Protein AF-A0A924I8T5-F1 (afdb_monomer)

pLDDT: mean 72.9, std 15.79, range [33.88, 95.0]

Solvent-accessible surface area (backbone atoms only — not comparable to full-atom values): 7690 Å² total; per-residue (Å²): 133,71,46,51,58,92,74,58,51,70,70,62,51,53,72,74,42,67,73,93,73,69,71,87,80,81,82,91,75,76,90,73,82,81,50,72,68,45,53,51,52,53,60,60,47,72,81,51,78,53,83,84,40,66,72,34,42,45,55,54,53,50,47,51,49,66,64,52,44,74,82,39,78,63,50,44,80,39,69,62,33,70,37,51,53,98,62,36,36,48,69,33,54,29,35,61,39,70,55,77,73,50,42,66,59,84,84,69,69,65,51,57,72,91,74,68,66,78,89,74,119

Secondary structure (DSSP, 8-state):
-PEEGGG--HHHHHHHS-GGG-PPP----PPPPPPHHHHHHHHHHTTS--SS-HHHHHHHHHHHHHHHGGG-TT-EEEEEEEEE-SSEEEEEEEEEES-GGGGGS--S-EE-TTT--GGG-

Nearest PDB structures (foldseek):
  3ot2-assembly1_B  TM=7.078E-01  e=1.787E+00  Trichormus variabilis ATCC 29413
  3a01-assembly1_A  TM=4.359E-01  e=4.161E+00  Drosophila melanogaster
  2msy-assembly1_A  TM=4.518E-01  e=5.760E+00  Homo sapiens

Sequence (121 aa):
MKRKFSSLTLEEVMQLVPAQHLSKWTLETSARASSNTLLDLFRRFKSFDLTGSEAAKVMLIDALLVEIVPDYPSLKVWKSASLESETVAGIADYLVAPTRAYLKTPLLCAIEAKRDNFDAG

Foldseek 3Di:
DAAEPVPDDPVRVCVLDDVVPDDDDDDPDDDDDFDPQLVVLVVVLVVDDLPPDLVSLVSVVVSVCVRPCVVVVLKDKDAQDWQDEPRYTDTARIFIDSDPVCSHPPPGDGDHSPDDPVVPD

Mean predicted aligned error: 10.68 Å

Radius of gyration: 16.56 Å; Cα contacts (8 Å, |Δi|>4): 113; chains: 1; bounding box: 33×34×42 Å

Structure (mmCIF, N/CA/C/O backbone):
data_AF-A0A924I8T5-F1
#
_entry.id   AF-A0A924I8T5-F1
#
loop_
_atom_site.group_PDB
_atom_site.id
_atom_site.type_symbol
_atom_site.label_atom_id
_atom_site.label_alt_id
_atom_site.label_comp_id
_atom_site.label_asym_id
_atom_site.label_entity_id
_atom_site.label_seq_id
_atom_site.pdbx_PDB_i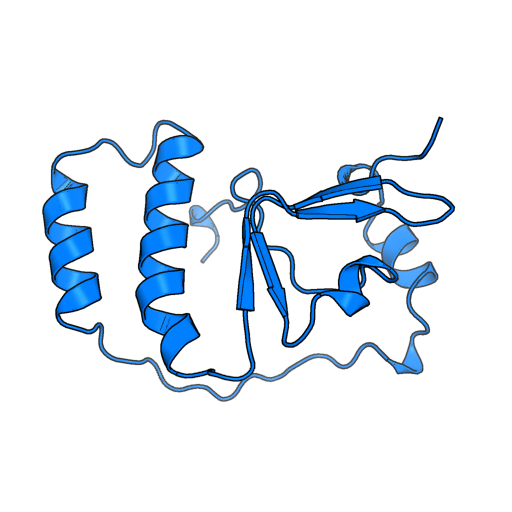ns_code
_atom_site.Cartn_x
_atom_site.Cartn_y
_atom_site.Cartn_z
_atom_site.occupancy
_atom_site.B_iso_o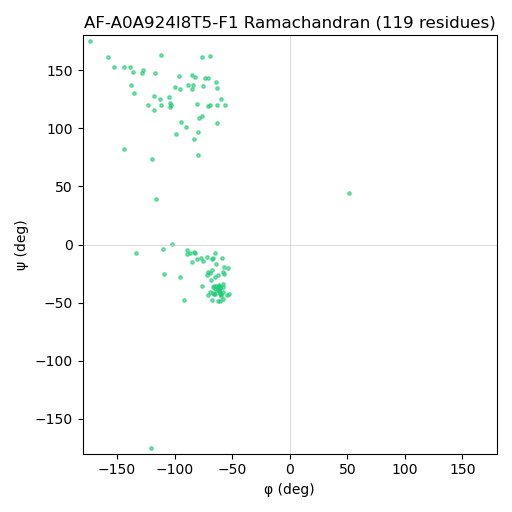r_equiv
_atom_site.auth_seq_id
_atom_site.auth_comp_id
_atom_site.auth_asym_id
_atom_site.auth_atom_id
_atom_site.pdbx_PDB_model_num
ATOM 1 N N . MET A 1 1 ? -15.277 17.616 20.036 1.00 52.00 1 MET A N 1
ATOM 2 C CA . MET A 1 1 ? -14.332 17.545 18.899 1.00 52.00 1 MET A CA 1
ATOM 3 C C . MET A 1 1 ? -13.680 16.168 18.961 1.00 52.00 1 MET A C 1
ATOM 5 O O . MET A 1 1 ? -13.155 15.845 20.017 1.00 52.00 1 MET A O 1
ATOM 9 N N . LYS A 1 2 ? -13.818 15.315 17.934 1.00 54.22 2 LYS A N 1
ATOM 10 C CA . LYS A 1 2 ? -13.259 13.947 17.968 1.00 54.22 2 LYS A CA 1
ATOM 11 C C . LYS A 1 2 ? -11.732 13.997 17.869 1.00 54.22 2 LYS A C 1
ATOM 13 O O . LYS A 1 2 ? -11.191 14.856 17.171 1.00 54.22 2 LYS A O 1
ATOM 18 N N . ARG A 1 3 ? -11.042 13.105 18.582 1.00 65.00 3 ARG A N 1
ATOM 19 C CA . ARG A 1 3 ? -9.572 13.058 18.610 1.00 65.00 3 ARG A CA 1
ATOM 20 C C . ARG A 1 3 ? -9.049 12.493 17.277 1.00 65.00 3 ARG A C 1
ATOM 22 O O . ARG A 1 3 ? -9.685 11.629 16.676 1.00 65.00 3 ARG A O 1
ATOM 29 N N . LYS A 1 4 ? -7.915 13.000 16.778 1.00 63.59 4 LYS A N 1
ATOM 30 C CA . LYS A 1 4 ? -7.311 12.514 15.520 1.00 63.59 4 LYS A CA 1
ATOM 31 C C . LYS A 1 4 ? -6.637 11.160 15.749 1.00 63.59 4 LYS A C 1
ATOM 33 O O . LYS A 1 4 ? -5.878 11.039 16.709 1.00 63.59 4 LYS A O 1
ATOM 38 N N . PHE A 1 5 ? -6.813 10.199 14.840 1.00 61.16 5 PHE A N 1
ATOM 39 C CA . PHE A 1 5 ? -6.080 8.919 14.884 1.00 61.16 5 PHE A CA 1
ATOM 40 C C . PHE A 1 5 ? -4.561 9.108 14.971 1.00 61.16 5 PHE A C 1
ATOM 42 O O . PHE A 1 5 ? -3.906 8.500 15.809 1.00 61.16 5 PHE A O 1
ATOM 49 N N . SER A 1 6 ? -4.018 10.049 14.196 1.00 61.72 6 SER A N 1
ATOM 50 C CA . SER A 1 6 ? -2.585 10.368 14.156 1.00 61.72 6 SER A CA 1
ATOM 51 C C . SER A 1 6 ? -2.010 10.942 15.462 1.00 61.72 6 SER A C 1
ATOM 53 O O . SER A 1 6 ? -0.805 11.186 15.532 1.00 61.72 6 SER A O 1
ATOM 55 N N . SER A 1 7 ? -2.866 11.232 16.451 1.00 66.75 7 SER A N 1
ATOM 56 C CA . SER A 1 7 ? -2.497 11.770 17.770 1.00 66.75 7 SER A CA 1
ATOM 57 C C . SER A 1 7 ? -2.493 10.722 18.885 1.00 66.75 7 SER A C 1
ATOM 59 O O . SER A 1 7 ? -2.266 11.083 20.038 1.00 66.75 7 SER A O 1
ATOM 61 N N . LEU A 1 8 ? -2.803 9.461 18.568 1.00 64.00 8 LEU A N 1
ATOM 62 C CA . LEU A 1 8 ? -2.724 8.354 19.517 1.00 64.00 8 LEU A CA 1
ATOM 63 C C . LEU A 1 8 ? -1.289 7.823 19.582 1.00 64.00 8 LEU A C 1
ATOM 65 O O . LEU A 1 8 ? -0.636 7.660 18.548 1.00 64.00 8 LEU A O 1
ATOM 69 N N . THR A 1 9 ? -0.802 7.547 20.788 1.00 69.00 9 THR A N 1
ATOM 70 C CA . THR A 1 9 ? 0.440 6.795 20.989 1.00 69.00 9 THR A CA 1
ATOM 71 C C . THR A 1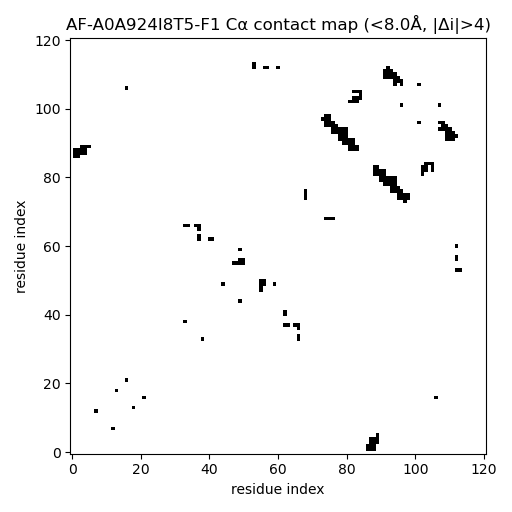 9 ? 0.199 5.307 20.746 1.00 69.00 9 THR A C 1
ATOM 73 O O . THR A 1 9 ? -0.935 4.830 20.799 1.00 69.00 9 THR A O 1
ATOM 76 N N . LEU A 1 10 ? 1.271 4.545 20.509 1.00 62.88 10 LEU A N 1
ATOM 77 C CA . LEU A 1 10 ? 1.176 3.088 20.393 1.00 62.88 10 LEU A CA 1
ATOM 78 C C . LEU A 1 10 ? 0.507 2.475 21.632 1.00 62.88 10 LEU A C 1
ATOM 80 O O . LEU A 1 10 ? -0.371 1.638 21.490 1.00 62.88 10 LEU A O 1
ATOM 84 N N . GLU A 1 11 ? 0.873 2.926 22.833 1.00 66.19 11 GLU A N 1
ATOM 85 C CA . GLU A 1 11 ? 0.286 2.448 24.089 1.00 66.19 11 GLU A CA 1
ATOM 86 C C . GLU A 1 11 ? -1.228 2.700 24.153 1.00 66.19 11 GLU A C 1
ATOM 88 O O . GLU A 1 11 ? -1.993 1.791 24.470 1.00 66.19 11 GLU A O 1
ATOM 93 N N . GLU A 1 12 ? -1.679 3.896 23.764 1.00 67.44 12 GLU A N 1
ATOM 94 C CA . GLU A 1 12 ? -3.104 4.237 23.710 1.00 67.44 12 GLU A CA 1
ATOM 95 C C . GLU A 1 12 ? -3.861 3.408 22.663 1.00 67.44 12 GLU A C 1
ATOM 97 O O . GLU A 1 12 ? -4.987 2.987 22.913 1.00 67.44 12 GLU A O 1
ATOM 102 N N . VAL A 1 13 ? -3.254 3.135 21.502 1.00 64.75 13 VAL A N 1
ATOM 103 C CA . VAL A 1 13 ? -3.848 2.258 20.478 1.00 64.75 13 VAL A CA 1
ATOM 104 C C . VAL A 1 13 ? -3.945 0.820 20.988 1.00 64.75 13 VAL A C 1
ATOM 106 O O . VAL A 1 13 ? -4.978 0.177 20.815 1.00 64.75 13 VAL A O 1
ATOM 109 N N . MET A 1 14 ? -2.906 0.323 21.658 1.00 62.84 14 MET A N 1
ATOM 110 C CA . MET A 1 14 ? -2.854 -1.041 22.190 1.00 62.84 14 MET A CA 1
ATOM 111 C C . MET A 1 14 ? -3.893 -1.285 23.292 1.00 62.84 14 MET A C 1
ATOM 113 O O . MET A 1 14 ? -4.362 -2.409 23.430 1.00 62.84 14 MET A O 1
ATOM 117 N N . GLN A 1 15 ? -4.312 -0.256 24.037 1.00 69.25 15 GLN A N 1
ATOM 118 C CA . GLN A 1 15 ? -5.419 -0.357 25.001 1.00 69.25 15 GLN A CA 1
ATOM 119 C C . GLN A 1 15 ? -6.799 -0.497 24.335 1.00 69.25 15 GLN A C 1
ATOM 121 O O . GLN A 1 15 ? -7.730 -1.013 24.953 1.00 69.25 15 GLN A O 1
ATOM 126 N N . LEU A 1 16 ? -6.947 -0.050 23.082 1.00 63.94 16 LEU A N 1
ATOM 127 C CA . LEU A 1 16 ? -8.197 -0.141 22.316 1.00 63.94 16 LEU A CA 1
ATOM 128 C C . LEU A 1 16 ? -8.362 -1.491 21.604 1.00 63.94 16 LEU A C 1
ATOM 130 O O . LEU A 1 16 ? -9.464 -1.817 21.161 1.00 63.94 16 LEU A O 1
ATOM 134 N N . VAL A 1 17 ? -7.286 -2.276 21.491 1.00 59.44 17 VAL A N 1
ATOM 135 C CA . VAL A 1 17 ? -7.312 -3.616 20.901 1.00 59.44 17 VAL A CA 1
ATOM 136 C C . VAL A 1 17 ? -7.265 -4.644 22.023 1.00 59.44 17 VAL A C 1
ATOM 138 O O . VAL A 1 17 ? -6.283 -4.679 22.762 1.00 59.44 17 VAL A O 1
ATOM 141 N N . PRO A 1 18 ? -8.271 -5.523 22.173 1.00 56.84 18 PRO A N 1
ATOM 142 C CA . PRO A 1 18 ? -8.173 -6.604 23.141 1.00 56.84 18 PRO A CA 1
ATOM 143 C C . PRO A 1 18 ? -6.913 -7.421 22.832 1.00 56.84 18 PRO A C 1
ATOM 145 O O . PRO A 1 18 ? -6.788 -7.965 21.736 1.00 56.84 18 PRO A O 1
ATOM 148 N N . ALA A 1 19 ? -5.976 -7.501 23.785 1.00 53.91 19 ALA A N 1
ATOM 149 C CA . ALA A 1 19 ? -4.655 -8.123 23.605 1.00 53.91 19 ALA A CA 1
ATOM 150 C C . ALA A 1 19 ? -4.713 -9.568 23.061 1.00 53.91 19 ALA A C 1
ATOM 152 O O . ALA A 1 19 ? -3.755 -10.060 22.475 1.00 53.91 19 ALA A O 1
ATOM 153 N N . GLN A 1 20 ? -5.866 -10.225 23.198 1.00 52.00 20 GLN A N 1
ATOM 154 C CA . GLN A 1 20 ? -6.185 -11.556 22.674 1.00 52.00 20 GLN A CA 1
ATOM 155 C C . GLN A 1 20 ? -6.267 -11.617 21.133 1.00 52.00 20 GLN A C 1
ATOM 157 O O . GLN A 1 20 ? -6.286 -12.709 20.571 1.00 52.00 20 GLN A O 1
ATOM 162 N N . HIS A 1 21 ? -6.305 -10.473 20.440 1.00 53.03 21 HIS A N 1
ATOM 163 C CA . HIS A 1 21 ? -6.420 -10.386 18.978 1.00 53.03 21 HIS A CA 1
ATOM 164 C C . HIS A 1 21 ? -5.152 -9.889 18.269 1.00 53.03 21 HIS A C 1
ATOM 166 O O . HIS A 1 21 ? -5.113 -9.884 17.039 1.00 53.03 21 HIS A O 1
ATOM 172 N N . LEU A 1 22 ? -4.104 -9.508 19.006 1.00 52.31 22 LEU A N 1
ATOM 173 C CA . LEU A 1 22 ? -2.831 -9.083 18.424 1.00 52.31 22 LEU A CA 1
ATOM 174 C C . LEU A 1 22 ? -1.834 -10.237 18.457 1.00 52.31 22 LEU A C 1
ATOM 176 O O . LEU A 1 22 ? -1.144 -10.469 19.445 1.00 52.31 22 LEU A O 1
ATOM 180 N N . SER A 1 23 ? -1.762 -10.967 17.350 1.00 54.75 23 SER A N 1
ATOM 181 C CA . SER A 1 23 ? -0.696 -11.937 17.112 1.00 54.75 23 SER A CA 1
ATOM 182 C C . SER A 1 23 ? 0.405 -11.277 16.289 1.00 54.75 23 SER A C 1
ATOM 184 O O . SER A 1 23 ? 0.134 -10.606 15.294 1.00 54.75 23 SER A O 1
ATOM 186 N N . LYS A 1 24 ? 1.666 -11.465 16.693 1.00 55.59 24 LYS A N 1
ATOM 187 C CA . LYS A 1 24 ? 2.803 -11.111 15.841 1.00 55.59 24 LYS A CA 1
ATOM 188 C C . LYS A 1 24 ? 2.732 -11.986 14.592 1.00 55.59 24 LYS A C 1
ATOM 190 O O . LYS A 1 24 ? 2.769 -13.209 14.699 1.00 55.59 24 LYS A O 1
ATOM 195 N N . TRP A 1 25 ? 2.616 -11.366 13.425 1.00 60.41 25 TRP A N 1
ATOM 196 C CA . TRP A 1 25 ? 2.631 -12.095 12.165 1.00 60.41 25 TRP A CA 1
ATOM 197 C C . TRP A 1 25 ? 4.074 -12.409 11.782 1.00 60.41 25 TRP A C 1
ATOM 199 O O . TRP A 1 25 ? 4.890 -11.505 11.610 1.00 60.41 25 TRP A O 1
ATOM 209 N N . THR A 1 26 ? 4.382 -13.695 11.644 1.00 63.47 26 THR A N 1
ATOM 210 C CA . THR A 1 26 ? 5.567 -14.149 10.914 1.00 63.47 26 THR A CA 1
ATOM 211 C C . THR A 1 26 ? 5.109 -14.439 9.493 1.00 63.47 26 THR A C 1
ATOM 213 O O . THR A 1 26 ? 4.385 -15.404 9.259 1.00 63.47 26 THR A O 1
ATOM 216 N N . LEU A 1 27 ? 5.459 -13.562 8.557 1.00 67.50 27 LEU A N 1
ATOM 217 C CA . LEU A 1 27 ? 5.126 -13.741 7.148 1.00 67.50 27 LEU A CA 1
ATOM 218 C C . LEU A 1 27 ? 6.262 -14.508 6.478 1.00 67.50 27 LEU A C 1
ATOM 220 O O . LEU A 1 27 ? 7.299 -13.933 6.153 1.00 67.50 27 LEU A O 1
ATOM 224 N N . GLU A 1 28 ? 6.065 -15.806 6.268 1.00 76.69 28 GLU A N 1
ATOM 225 C CA . GLU A 1 28 ? 6.933 -16.573 5.378 1.00 76.69 28 GLU A CA 1
ATOM 226 C C . GLU A 1 28 ? 6.509 -16.302 3.937 1.00 76.69 28 GLU A C 1
ATOM 228 O O . GLU A 1 28 ? 5.541 -16.864 3.428 1.00 76.69 28 GLU A O 1
ATOM 233 N N . THR A 1 29 ? 7.211 -15.374 3.295 1.00 74.62 29 THR A N 1
ATOM 234 C CA . THR A 1 29 ? 6.983 -15.019 1.897 1.00 74.62 29 THR A CA 1
ATOM 235 C C . THR A 1 29 ? 8.288 -15.077 1.119 1.00 74.62 29 THR A C 1
ATOM 237 O O . THR A 1 29 ? 9.366 -14.812 1.650 1.00 74.62 29 THR A O 1
ATOM 240 N N . SER A 1 30 ? 8.186 -15.445 -0.154 1.00 79.44 30 SER A N 1
ATOM 241 C CA . SER A 1 30 ? 9.311 -15.419 -1.082 1.00 79.44 30 SER A CA 1
ATOM 242 C C . SER A 1 30 ? 9.278 -14.123 -1.881 1.00 79.44 30 SER A C 1
ATOM 244 O O . SER A 1 30 ? 8.209 -13.605 -2.212 1.00 79.44 30 SER A O 1
ATOM 246 N N . ALA A 1 31 ? 10.457 -13.584 -2.189 1.00 81.44 31 ALA A N 1
ATOM 247 C CA . ALA A 1 31 ? 10.549 -12.430 -3.068 1.00 81.44 31 ALA A CA 1
ATOM 248 C C . ALA A 1 31 ? 9.939 -12.783 -4.431 1.00 81.44 31 ALA A C 1
ATOM 250 O O . ALA A 1 31 ? 10.335 -13.758 -5.073 1.00 81.44 31 ALA A O 1
ATOM 251 N N . ARG A 1 32 ? 8.975 -11.978 -4.874 1.00 82.88 32 ARG A N 1
ATOM 252 C CA . ARG A 1 32 ? 8.379 -12.119 -6.199 1.00 82.88 32 ARG A CA 1
ATOM 253 C C . ARG A 1 32 ? 9.189 -11.311 -7.206 1.00 82.88 32 ARG A C 1
ATOM 255 O O . ARG A 1 32 ? 9.554 -10.168 -6.938 1.00 82.88 32 ARG A O 1
ATOM 262 N N . ALA A 1 33 ? 9.433 -11.888 -8.379 1.00 87.50 33 ALA A N 1
ATOM 263 C CA . ALA A 1 33 ? 9.956 -11.122 -9.502 1.00 87.50 33 ALA A CA 1
ATOM 264 C C . ALA A 1 33 ? 8.935 -10.059 -9.936 1.00 87.50 33 ALA A C 1
ATOM 266 O O . ALA A 1 33 ? 7.736 -10.333 -9.981 1.00 87.50 33 ALA A O 1
ATOM 267 N N . SER A 1 34 ? 9.414 -8.863 -10.273 1.00 90.19 34 SER A N 1
ATOM 268 C CA . SER A 1 34 ? 8.565 -7.790 -10.795 1.00 90.19 34 SER A CA 1
ATOM 269 C C . SER A 1 34 ? 7.933 -8.190 -12.126 1.00 90.19 34 SER A C 1
ATOM 271 O O . SER A 1 34 ? 8.630 -8.675 -13.021 1.00 90.19 34 SER A O 1
ATOM 273 N N . SER A 1 35 ? 6.634 -7.941 -12.289 1.00 92.69 35 SER A N 1
ATOM 274 C CA . SER A 1 35 ? 5.969 -8.121 -13.576 1.00 92.69 35 SER A CA 1
ATOM 275 C C . SER A 1 35 ? 6.429 -7.088 -14.612 1.00 92.69 35 SER A C 1
ATOM 277 O O . SER A 1 35 ? 6.940 -6.011 -14.288 1.00 92.69 35 SER A O 1
ATOM 279 N N . ASN A 1 36 ? 6.164 -7.381 -15.889 1.00 94.44 36 ASN A N 1
ATOM 280 C CA . ASN A 1 36 ? 6.370 -6.420 -16.976 1.00 94.44 36 ASN A CA 1
ATOM 281 C C . ASN A 1 36 ? 5.570 -5.124 -16.761 1.00 94.44 36 ASN A C 1
ATOM 283 O O . ASN A 1 36 ? 6.061 -4.047 -17.088 1.00 94.44 36 ASN A O 1
ATOM 287 N N . THR A 1 37 ? 4.376 -5.211 -16.164 1.00 91.94 37 THR A N 1
ATOM 288 C CA . THR A 1 37 ? 3.537 -4.046 -15.853 1.00 91.94 37 THR A CA 1
ATOM 289 C C . THR A 1 37 ? 4.241 -3.109 -14.875 1.00 91.94 37 THR A C 1
ATOM 291 O O . THR A 1 37 ? 4.334 -1.907 -15.134 1.00 91.94 37 THR A O 1
ATOM 294 N N . LEU A 1 38 ? 4.785 -3.649 -13.780 1.00 93.62 38 LEU A N 1
ATOM 295 C CA . LEU A 1 38 ? 5.509 -2.855 -12.788 1.00 93.62 38 LEU A CA 1
ATOM 296 C C . LEU A 1 38 ? 6.787 -2.249 -13.380 1.00 93.62 38 LEU A C 1
ATOM 298 O O . LEU A 1 38 ? 7.067 -1.066 -13.182 1.00 93.62 38 LEU A O 1
ATOM 302 N N . LEU A 1 39 ? 7.535 -3.032 -14.163 1.00 94.38 39 LEU A N 1
ATOM 303 C CA . LEU A 1 39 ? 8.750 -2.561 -14.832 1.00 94.38 39 LEU A CA 1
ATOM 304 C C . LEU A 1 39 ? 8.465 -1.422 -15.821 1.00 94.38 39 LEU A C 1
ATOM 306 O O . LEU A 1 39 ? 9.239 -0.464 -15.900 1.00 94.38 39 LEU A O 1
ATOM 310 N N . ASP A 1 40 ? 7.357 -1.493 -16.556 1.00 95.00 40 ASP A N 1
ATOM 311 C CA . ASP A 1 40 ? 6.941 -0.443 -17.483 1.00 95.00 40 ASP A CA 1
ATOM 312 C C . ASP A 1 40 ? 6.507 0.834 -16.751 1.00 95.00 40 ASP A C 1
ATOM 314 O O . ASP A 1 40 ? 6.880 1.934 -17.175 1.00 95.00 40 ASP A O 1
ATOM 318 N N . LEU A 1 41 ? 5.781 0.711 -15.633 1.00 93.94 41 LEU A N 1
ATOM 319 C CA . LEU A 1 41 ? 5.439 1.846 -14.769 1.00 93.94 41 LEU A CA 1
ATOM 320 C C . LEU A 1 41 ? 6.701 2.516 -14.219 1.00 93.94 41 LEU A C 1
ATOM 322 O O . LEU A 1 41 ? 6.871 3.723 -14.378 1.00 93.94 41 LEU A O 1
ATOM 326 N N . PHE A 1 42 ? 7.640 1.741 -13.676 1.00 92.38 42 PHE A N 1
ATOM 327 C CA . PHE A 1 42 ? 8.909 2.270 -13.172 1.00 92.38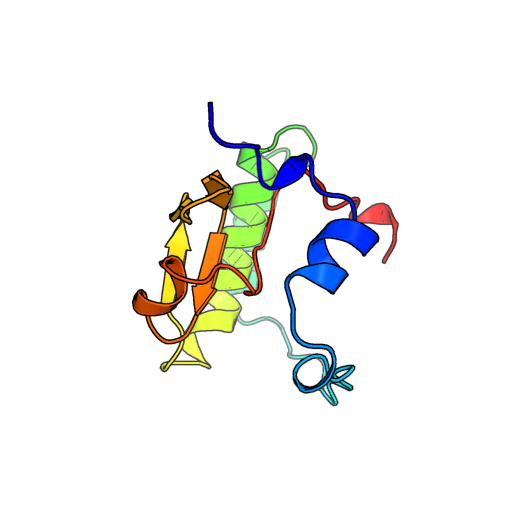 42 PHE A CA 1
ATOM 328 C C . PHE A 1 42 ? 9.752 2.920 -14.265 1.00 92.38 42 PHE A C 1
ATOM 330 O O . PHE A 1 42 ? 10.369 3.958 -14.026 1.00 92.38 42 PHE A O 1
ATOM 337 N N . ARG A 1 43 ? 9.748 2.378 -15.489 1.00 93.94 43 ARG A N 1
ATOM 338 C CA . ARG A 1 43 ? 10.427 3.018 -16.6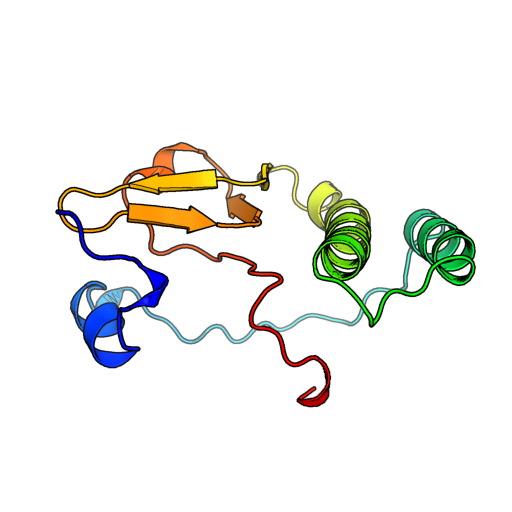23 1.00 93.94 43 ARG A CA 1
ATOM 339 C C . ARG A 1 43 ? 9.848 4.401 -16.915 1.00 93.94 43 ARG A C 1
ATOM 341 O O . ARG A 1 43 ? 10.624 5.323 -17.140 1.00 93.94 43 ARG A O 1
ATOM 348 N N . ARG A 1 44 ? 8.519 4.557 -16.875 1.00 90.94 44 ARG A N 1
ATOM 349 C CA . ARG A 1 44 ? 7.846 5.863 -17.026 1.00 90.94 44 ARG A CA 1
ATOM 350 C C . ARG A 1 44 ? 8.154 6.792 -15.856 1.00 90.94 44 ARG A C 1
ATOM 352 O O . ARG A 1 44 ? 8.328 7.989 -16.055 1.00 90.94 44 ARG A O 1
ATOM 359 N N . PHE A 1 45 ? 8.259 6.244 -14.650 1.00 92.00 45 PHE A N 1
ATOM 360 C CA . PHE A 1 45 ? 8.534 7.028 -13.451 1.00 92.00 45 PHE A CA 1
ATOM 361 C C . PHE A 1 45 ? 9.931 7.646 -13.419 1.00 92.00 45 PHE A C 1
ATOM 363 O O . PHE A 1 45 ? 10.100 8.680 -12.786 1.00 92.00 45 PHE A O 1
ATOM 370 N N . LYS A 1 46 ? 10.898 7.111 -14.178 1.00 89.06 46 LYS A N 1
ATOM 371 C CA . LYS A 1 46 ? 12.228 7.731 -14.346 1.00 89.06 46 LYS A CA 1
ATOM 372 C C . LYS A 1 46 ? 12.182 9.161 -14.895 1.00 89.06 46 LYS A C 1
ATOM 374 O O . LYS A 1 46 ? 13.165 9.881 -14.768 1.00 89.06 46 LYS A O 1
ATOM 379 N N . SER A 1 47 ? 11.081 9.562 -15.529 1.00 90.31 47 SER A N 1
ATOM 380 C CA . SER A 1 47 ? 10.891 10.923 -16.038 1.00 90.31 47 SER A CA 1
ATOM 381 C C . SER A 1 47 ? 10.388 11.914 -14.981 1.00 90.31 47 SER A C 1
ATOM 383 O O . SER A 1 47 ? 10.302 13.102 -15.281 1.00 90.31 47 SER A O 1
ATOM 385 N N . PHE A 1 48 ? 10.051 11.456 -13.772 1.00 87.44 48 PHE A N 1
ATOM 386 C CA . PHE A 1 48 ? 9.537 12.284 -12.682 1.00 87.44 48 PHE A CA 1
ATOM 387 C C . PHE A 1 48 ? 10.497 12.270 -11.484 1.00 87.44 48 PHE A C 1
ATOM 389 O O . PHE A 1 48 ? 11.133 11.257 -11.199 1.00 87.44 48 PHE A O 1
ATOM 396 N N . ASP A 1 49 ? 10.572 13.380 -10.748 1.00 85.12 49 ASP A N 1
ATOM 397 C CA . ASP A 1 49 ? 11.210 13.404 -9.429 1.00 85.12 49 ASP A CA 1
ATOM 398 C C . ASP A 1 49 ? 10.241 12.829 -8.386 1.00 85.12 49 ASP A C 1
ATOM 400 O O . ASP A 1 49 ? 9.228 13.446 -8.046 1.00 85.12 49 ASP A O 1
ATOM 404 N N . LEU A 1 50 ? 10.550 11.624 -7.900 1.00 82.25 50 LEU A N 1
ATOM 405 C CA . LEU A 1 50 ? 9.714 10.893 -6.945 1.00 82.25 50 LEU A CA 1
ATOM 406 C C . LEU A 1 50 ? 10.031 11.194 -5.479 1.00 82.25 50 LEU A C 1
ATOM 408 O O . LEU A 1 50 ? 9.339 10.711 -4.585 1.00 82.25 50 LEU A O 1
ATOM 412 N N . THR A 1 51 ? 11.068 11.990 -5.227 1.00 79.75 51 THR A N 1
ATOM 413 C CA . THR A 1 51 ? 11.605 12.225 -3.882 1.00 79.75 51 THR A CA 1
ATOM 414 C C . THR A 1 51 ? 11.031 13.489 -3.245 1.00 79.75 51 THR A C 1
ATOM 416 O O . THR A 1 51 ? 10.894 13.570 -2.026 1.00 79.75 51 THR A O 1
ATOM 419 N N . GLY A 1 52 ? 10.643 14.463 -4.072 1.00 78.44 52 GLY A N 1
ATOM 420 C CA . GLY A 1 52 ? 10.309 15.814 -3.625 1.00 78.44 52 GLY A CA 1
ATOM 421 C C . GLY A 1 52 ? 8.867 16.050 -3.168 1.00 78.44 52 GLY A C 1
ATOM 422 O O . GLY A 1 52 ? 8.570 17.143 -2.689 1.00 78.44 52 GLY A O 1
ATOM 423 N N . SER A 1 53 ? 7.940 15.093 -3.322 1.00 82.75 53 SER A N 1
ATOM 424 C CA . SER A 1 53 ? 6.546 15.323 -2.910 1.00 82.75 53 SER A CA 1
ATOM 425 C C . SER A 1 53 ? 5.761 14.074 -2.516 1.00 82.75 53 SER A C 1
ATOM 427 O O . SER A 1 53 ? 5.968 12.978 -3.032 1.00 82.75 53 SER A O 1
ATOM 429 N N . GLU A 1 54 ? 4.767 14.279 -1.651 1.00 81.62 54 GLU A N 1
ATOM 430 C CA . GLU A 1 54 ? 3.781 13.262 -1.265 1.00 81.62 54 GLU A CA 1
ATOM 431 C C . GLU A 1 54 ? 3.010 12.709 -2.471 1.00 81.62 54 GLU A C 1
ATOM 433 O O . GLU A 1 54 ? 2.753 11.512 -2.548 1.00 81.62 54 GLU A O 1
ATOM 438 N N . ALA A 1 55 ? 2.696 13.557 -3.457 1.00 83.50 55 ALA A N 1
ATOM 439 C CA . ALA A 1 55 ? 2.053 13.118 -4.695 1.00 83.50 55 ALA A CA 1
ATOM 440 C C . ALA A 1 55 ? 2.932 12.125 -5.472 1.00 83.50 55 ALA A C 1
ATOM 442 O O . ALA A 1 55 ? 2.424 11.176 -6.065 1.00 83.50 55 ALA A O 1
ATOM 443 N N . ALA A 1 56 ? 4.249 12.311 -5.428 1.00 84.44 56 ALA A N 1
ATOM 444 C CA . ALA A 1 56 ? 5.183 11.431 -6.107 1.00 84.44 56 ALA A CA 1
ATOM 445 C C . ALA A 1 56 ? 5.368 10.092 -5.364 1.00 84.44 56 ALA A C 1
ATOM 447 O O . ALA A 1 56 ? 5.395 9.037 -5.997 1.00 84.44 56 ALA A O 1
ATOM 448 N N . LYS A 1 57 ? 5.351 10.101 -4.023 1.00 84.44 57 LYS A N 1
ATOM 449 C CA . LYS A 1 57 ? 5.267 8.872 -3.209 1.00 84.44 57 LYS A CA 1
ATOM 450 C C . LYS A 1 57 ? 3.976 8.094 -3.475 1.00 84.44 57 LYS A C 1
ATOM 452 O O . LYS A 1 57 ? 4.001 6.873 -3.600 1.00 84.44 57 LYS A O 1
ATOM 457 N N . VAL A 1 58 ? 2.851 8.794 -3.626 1.00 88.56 58 VAL A N 1
ATOM 458 C CA . VAL A 1 58 ? 1.561 8.192 -3.998 1.00 88.56 58 VAL A CA 1
ATOM 459 C C . VAL A 1 58 ? 1.662 7.446 -5.333 1.00 88.56 58 VAL A C 1
ATOM 461 O O . VAL A 1 58 ? 1.159 6.330 -5.421 1.00 88.56 58 VAL A O 1
ATOM 464 N N . MET A 1 59 ? 2.371 7.980 -6.335 1.00 88.88 59 MET A N 1
ATOM 465 C CA . MET A 1 59 ? 2.574 7.278 -7.615 1.00 88.88 59 MET A CA 1
ATOM 466 C C . MET A 1 59 ? 3.310 5.939 -7.452 1.00 88.88 59 MET A C 1
ATOM 468 O O . MET A 1 59 ? 2.977 4.967 -8.133 1.00 88.88 59 MET A O 1
ATOM 472 N N . LEU A 1 60 ? 4.290 5.871 -6.545 1.00 88.94 60 LEU A N 1
ATOM 473 C CA . LEU A 1 60 ? 5.005 4.631 -6.236 1.00 88.94 60 LEU A CA 1
ATOM 474 C C . LEU A 1 60 ? 4.096 3.613 -5.543 1.00 88.94 60 LEU A C 1
ATOM 476 O O . LEU A 1 60 ? 4.042 2.458 -5.967 1.00 88.94 60 LEU A O 1
ATOM 480 N N . ILE A 1 61 ? 3.349 4.048 -4.525 1.00 88.94 61 ILE A N 1
ATOM 481 C CA . ILE A 1 61 ? 2.400 3.190 -3.800 1.00 88.94 61 ILE A CA 1
ATOM 482 C C . ILE A 1 61 ? 1.343 2.640 -4.765 1.00 88.94 61 ILE A C 1
ATOM 484 O O . ILE A 1 61 ? 1.050 1.447 -4.746 1.00 88.94 61 ILE A O 1
ATOM 488 N N . ASP A 1 62 ? 0.826 3.476 -5.666 1.00 91.06 62 ASP A N 1
ATOM 489 C CA . ASP A 1 62 ? -0.133 3.066 -6.690 1.00 91.06 62 ASP A CA 1
ATOM 490 C C . ASP A 1 62 ? 0.403 1.961 -7.596 1.00 91.06 62 ASP A C 1
ATOM 492 O O . ASP A 1 62 ? -0.292 0.972 -7.834 1.00 91.06 62 ASP A O 1
ATOM 496 N N . ALA A 1 63 ? 1.635 2.099 -8.088 1.00 92.31 63 ALA A N 1
ATOM 497 C CA . ALA A 1 63 ? 2.242 1.084 -8.943 1.00 92.31 63 ALA A CA 1
ATOM 498 C C . ALA A 1 63 ? 2.419 -0.254 -8.213 1.00 92.31 63 ALA A C 1
ATOM 500 O O . ALA A 1 63 ? 2.152 -1.306 -8.792 1.00 92.31 63 ALA A O 1
ATOM 501 N N . LEU A 1 64 ? 2.803 -0.219 -6.934 1.00 90.50 64 LEU A N 1
ATOM 502 C CA . LEU A 1 64 ? 2.918 -1.422 -6.109 1.00 90.50 64 LEU A CA 1
ATOM 503 C C . LEU A 1 64 ? 1.553 -2.069 -5.844 1.00 90.50 64 LEU A C 1
ATOM 505 O O . LEU A 1 64 ? 1.420 -3.286 -5.942 1.00 90.50 64 LEU A O 1
ATOM 509 N N . LEU A 1 65 ? 0.514 -1.282 -5.558 1.00 90.19 65 LEU A N 1
ATOM 510 C CA . LEU A 1 65 ? -0.833 -1.817 -5.352 1.00 90.19 65 LEU A CA 1
ATOM 511 C C . LEU A 1 65 ? -1.408 -2.429 -6.636 1.00 90.19 65 LEU A C 1
ATOM 513 O O . LEU A 1 65 ? -2.075 -3.458 -6.563 1.00 90.19 65 LEU A O 1
ATOM 517 N N . VAL A 1 66 ? -1.115 -1.848 -7.804 1.00 90.19 66 VAL A N 1
ATOM 518 C CA . VAL A 1 66 ? -1.477 -2.425 -9.111 1.00 90.19 66 VAL A CA 1
ATOM 519 C C . VAL A 1 66 ? -0.766 -3.758 -9.360 1.00 90.19 66 VAL A C 1
ATOM 521 O O . VAL A 1 66 ? -1.369 -4.648 -9.949 1.00 90.19 66 VAL A O 1
ATOM 524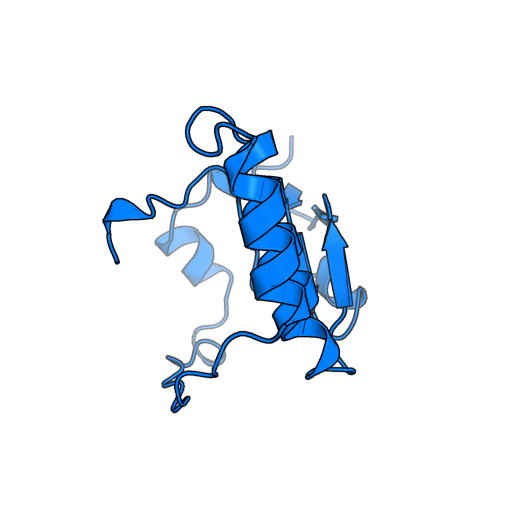 N N . GLU A 1 67 ? 0.477 -3.915 -8.904 1.00 90.75 67 GLU A N 1
ATOM 525 C CA . GLU A 1 67 ? 1.220 -5.178 -9.014 1.00 90.75 67 GLU A CA 1
ATOM 526 C C . GLU A 1 67 ? 0.672 -6.265 -8.079 1.00 90.75 67 GLU A C 1
ATOM 528 O O . GLU A 1 67 ? 0.561 -7.424 -8.468 1.00 90.75 67 GLU A O 1
ATOM 533 N N . ILE A 1 68 ? 0.371 -5.900 -6.830 1.00 88.00 68 ILE A N 1
ATOM 534 C CA . ILE A 1 68 ? 0.161 -6.866 -5.744 1.00 88.00 68 ILE A CA 1
ATOM 535 C C . ILE A 1 68 ? -1.311 -7.256 -5.608 1.00 88.00 68 ILE A C 1
ATOM 537 O O . ILE A 1 68 ? -1.639 -8.432 -5.484 1.00 88.00 68 ILE A O 1
ATOM 541 N N . VAL A 1 69 ? -2.219 -6.277 -5.594 1.00 87.75 69 VAL A N 1
ATOM 542 C CA . VAL A 1 69 ? -3.631 -6.501 -5.237 1.00 87.75 69 VAL A CA 1
ATOM 543 C C . VAL A 1 69 ? -4.357 -7.469 -6.180 1.00 87.75 69 VAL A C 1
ATOM 545 O O . VAL A 1 69 ? -5.171 -8.241 -5.673 1.00 87.75 69 VAL A O 1
ATOM 548 N N . PRO A 1 70 ? -4.089 -7.509 -7.502 1.00 88.81 70 PRO A N 1
ATOM 549 C CA . PRO A 1 70 ? -4.744 -8.469 -8.391 1.00 88.81 70 PRO A CA 1
ATOM 550 C C . PRO A 1 70 ? -4.561 -9.946 -8.010 1.00 88.81 70 PRO A C 1
ATOM 552 O O . PRO A 1 70 ? -5.437 -10.748 -8.329 1.00 88.81 70 PRO A O 1
ATOM 555 N N . ASP A 1 71 ? -3.488 -10.315 -7.300 1.00 86.69 71 ASP A N 1
ATOM 556 C CA . ASP A 1 71 ? -3.292 -11.694 -6.820 1.00 86.69 71 ASP A CA 1
ATOM 557 C C . ASP A 1 71 ? -4.151 -12.036 -5.592 1.00 86.69 71 ASP A C 1
ATOM 559 O O . ASP A 1 71 ? -4.278 -13.201 -5.214 1.00 86.69 71 ASP A O 1
ATOM 563 N N . TYR A 1 72 ? -4.769 -11.029 -4.972 1.00 87.31 72 TYR A N 1
ATOM 564 C CA . TYR A 1 72 ? -5.621 -11.163 -3.797 1.00 87.31 72 TYR A CA 1
ATOM 565 C C . TYR A 1 72 ? -7.030 -10.661 -4.130 1.00 87.31 72 TYR A C 1
ATOM 567 O O . TYR A 1 72 ? -7.438 -9.601 -3.655 1.00 87.31 72 TYR A O 1
ATOM 575 N N . PRO A 1 73 ? -7.822 -11.411 -4.918 1.00 85.81 73 PRO A N 1
ATOM 576 C CA . PRO A 1 73 ? -9.111 -10.944 -5.438 1.00 85.81 73 PRO A CA 1
ATOM 577 C C . PRO A 1 73 ? -10.154 -10.664 -4.348 1.00 85.81 73 PRO A C 1
ATOM 579 O O . PRO A 1 73 ? -11.157 -9.995 -4.599 1.00 85.81 73 PRO A O 1
ATOM 582 N N . SER A 1 74 ? -9.940 -11.180 -3.135 1.00 84.69 74 SER A N 1
ATOM 583 C CA . SER A 1 74 ? -10.764 -10.850 -1.979 1.00 84.69 74 SER A CA 1
ATOM 584 C C . SER A 1 74 ? -10.513 -9.433 -1.469 1.00 84.69 74 SER A C 1
ATOM 586 O O . SER A 1 74 ? -11.425 -8.870 -0.877 1.00 84.69 74 SER A O 1
ATOM 588 N N . LEU A 1 75 ? -9.328 -8.852 -1.692 1.00 84.62 75 LEU A N 1
ATOM 589 C CA . LEU A 1 75 ? -8.941 -7.525 -1.224 1.00 84.62 75 LEU A CA 1
ATOM 590 C C . LEU A 1 75 ? -9.407 -6.422 -2.174 1.00 84.62 75 LEU A C 1
ATOM 592 O O . LEU A 1 75 ? -9.420 -6.556 -3.396 1.00 84.62 75 LEU A O 1
ATOM 596 N N . LYS A 1 76 ? -9.748 -5.277 -1.586 1.00 86.19 76 LYS A N 1
ATOM 597 C CA . LYS A 1 76 ? -10.000 -4.025 -2.296 1.00 86.19 76 LYS A CA 1
ATOM 598 C C . LYS A 1 76 ? -9.169 -2.911 -1.687 1.00 86.19 76 LYS A C 1
ATOM 600 O O . LYS A 1 76 ? -8.905 -2.914 -0.486 1.00 86.19 76 LYS A O 1
ATOM 605 N N . VAL A 1 77 ? -8.809 -1.947 -2.528 1.00 87.38 77 VAL A N 1
ATOM 606 C CA . VAL A 1 77 ? -8.122 -0.719 -2.128 1.00 87.38 77 VAL A CA 1
ATOM 607 C C . VAL A 1 77 ? -9.114 0.436 -2.153 1.00 87.38 77 VAL A C 1
ATOM 609 O O . VAL A 1 77 ? -9.755 0.690 -3.173 1.00 87.38 77 VAL A O 1
ATOM 612 N N . TRP A 1 78 ? -9.206 1.170 -1.051 1.00 86.94 78 TRP A N 1
ATOM 613 C CA . TRP A 1 78 ? -9.882 2.461 -0.983 1.00 86.94 78 TRP A CA 1
ATOM 614 C C . TRP A 1 78 ? -8.845 3.553 -0.749 1.00 86.94 78 TRP A C 1
ATOM 616 O O . TRP A 1 78 ? -8.157 3.544 0.268 1.00 86.94 78 TRP A O 1
ATOM 626 N N . LYS A 1 79 ? -8.752 4.500 -1.681 1.00 87.62 79 LYS A N 1
ATOM 627 C CA . LYS A 1 79 ? -7.927 5.701 -1.522 1.00 87.62 79 LYS A CA 1
ATOM 628 C C . LYS A 1 79 ? -8.668 6.758 -0.716 1.00 87.62 79 LYS A C 1
ATOM 630 O O . LYS A 1 79 ? -9.881 6.901 -0.880 1.00 87.62 79 LYS A O 1
ATOM 635 N N . SER A 1 80 ? -7.941 7.504 0.112 1.00 85.25 80 SER A N 1
ATOM 636 C CA . SER A 1 80 ? -8.491 8.580 0.949 1.00 85.25 80 SER A CA 1
ATOM 637 C C . SER A 1 80 ? -9.705 8.114 1.764 1.00 85.25 80 SER A C 1
ATOM 639 O O . SER A 1 80 ? -10.746 8.773 1.818 1.00 85.25 80 SER A O 1
ATOM 641 N N . ALA A 1 81 ? -9.595 6.928 2.362 1.00 82.62 81 ALA A N 1
ATOM 642 C CA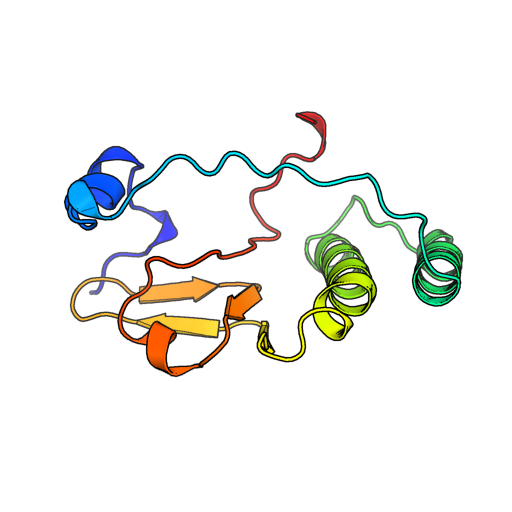 . ALA A 1 81 ? -10.678 6.316 3.110 1.00 82.62 81 ALA A CA 1
ATOM 643 C C . ALA A 1 81 ? -10.909 7.080 4.421 1.00 82.62 81 ALA A C 1
ATOM 645 O O . ALA A 1 81 ? -10.025 7.159 5.273 1.00 82.62 81 ALA A O 1
ATOM 646 N N . SER A 1 82 ? -12.114 7.628 4.589 1.00 80.12 82 SER A N 1
ATOM 647 C CA . SER A 1 82 ? -12.542 8.206 5.864 1.00 80.12 82 SER A CA 1
AT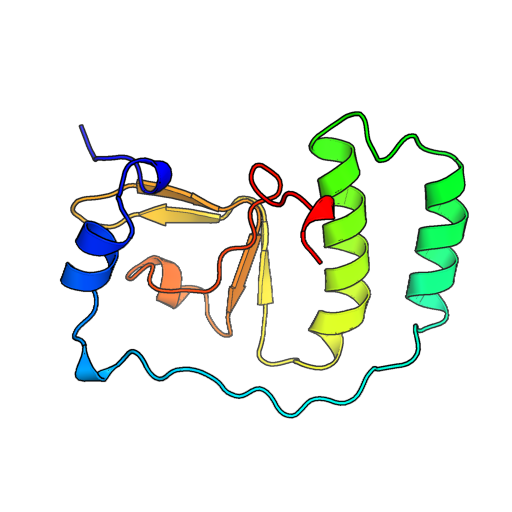OM 648 C C . SER A 1 82 ? -12.726 7.091 6.896 1.00 80.12 82 SER A C 1
ATOM 650 O O . SER A 1 82 ? -13.506 6.158 6.683 1.00 80.12 82 SER A O 1
ATOM 652 N N . LEU A 1 83 ? -11.968 7.183 7.987 1.00 74.00 83 LEU A N 1
ATOM 653 C CA . LEU A 1 83 ? -12.043 6.310 9.150 1.00 74.00 83 LEU A CA 1
ATOM 654 C C . LEU A 1 83 ? -12.746 7.076 10.266 1.00 74.00 83 LEU A C 1
ATOM 656 O O . LEU A 1 83 ? -12.244 8.103 10.724 1.00 74.00 83 LEU A O 1
ATOM 660 N N . GLU A 1 84 ? -13.889 6.576 10.723 1.00 69.00 84 GLU A N 1
ATOM 661 C CA . GLU A 1 84 ? -14.662 7.208 11.789 1.00 69.00 84 GLU A CA 1
ATOM 662 C C . GLU A 1 84 ? -15.140 6.169 12.800 1.00 69.00 84 GLU A C 1
ATOM 664 O O . GLU A 1 84 ? -15.747 5.159 12.445 1.00 69.00 84 GLU A O 1
ATOM 669 N N . SER A 1 85 ? -14.904 6.451 14.077 1.00 65.75 85 SER A N 1
ATOM 670 C CA . SER A 1 85 ? -15.529 5.765 15.204 1.00 65.75 85 SER A CA 1
ATOM 671 C C . SER A 1 85 ? -16.310 6.763 16.066 1.00 65.75 85 SER A C 1
ATOM 673 O O . SER A 1 85 ? -16.431 7.953 15.741 1.00 65.75 85 SER A O 1
ATOM 675 N N . GLU A 1 86 ? -16.855 6.294 17.186 1.00 63.47 86 GLU A N 1
ATOM 676 C CA . GLU A 1 86 ? -17.518 7.152 18.171 1.00 63.47 86 GLU A CA 1
ATOM 677 C C . GLU A 1 86 ? -16.564 8.207 18.758 1.00 63.47 86 GLU A C 1
ATOM 679 O O . GLU A 1 86 ? -16.957 9.360 18.942 1.00 63.47 86 GLU A O 1
ATOM 684 N N . THR A 1 87 ? -15.293 7.852 18.970 1.00 56.66 87 THR A N 1
ATOM 685 C CA . THR A 1 87 ? -14.317 8.669 19.712 1.00 56.66 87 THR A CA 1
ATOM 686 C C . THR A 1 87 ? -13.224 9.295 18.839 1.00 56.66 87 THR A C 1
ATOM 688 O O . THR A 1 87 ? -12.685 10.350 19.195 1.00 56.66 87 THR A O 1
ATOM 691 N N . VAL A 1 88 ? -12.913 8.703 17.681 1.00 58.97 88 VAL A N 1
ATOM 692 C CA . VAL A 1 88 ? -11.774 9.089 16.829 1.00 58.97 88 VAL A CA 1
ATOM 693 C C . VAL A 1 88 ? -12.147 9.151 15.348 1.00 58.97 88 VAL A C 1
ATOM 695 O O . VAL A 1 88 ? -13.029 8.432 14.883 1.00 58.97 88 VAL A O 1
ATOM 698 N N . ALA A 1 89 ? -11.495 10.045 14.601 1.00 72.44 89 ALA A N 1
ATOM 699 C CA . ALA A 1 89 ? -11.709 10.211 13.162 1.00 72.44 89 ALA A CA 1
ATOM 700 C C . ALA A 1 89 ? -10.402 10.549 12.423 1.00 72.44 89 ALA A C 1
ATOM 702 O O . ALA A 1 89 ? -9.475 11.129 13.002 1.00 72.44 89 ALA A O 1
ATOM 703 N N . GLY A 1 90 ? -10.318 10.182 11.144 1.00 72.44 90 GLY A N 1
ATOM 704 C CA . GLY A 1 90 ? -9.149 10.405 10.296 1.00 72.44 90 GLY A CA 1
ATOM 705 C C . GLY A 1 90 ? -9.389 10.035 8.833 1.00 72.44 90 GLY A C 1
ATOM 706 O O . GLY A 1 90 ? -10.446 9.528 8.471 1.00 72.44 90 GLY A O 1
ATOM 707 N N . ILE A 1 91 ? -8.397 10.305 7.986 1.00 78.50 91 ILE A N 1
ATOM 708 C CA . ILE A 1 91 ? -8.385 9.887 6.582 1.00 78.50 91 ILE A CA 1
ATOM 709 C C . ILE A 1 91 ? -7.121 9.061 6.384 1.00 78.50 91 ILE A C 1
ATOM 711 O O . ILE A 1 91 ? -6.030 9.574 6.615 1.00 78.50 91 ILE A O 1
ATOM 715 N N . ALA A 1 92 ? -7.279 7.805 5.977 1.00 78.50 92 ALA A N 1
ATOM 716 C CA . ALA A 1 92 ? -6.168 6.974 5.534 1.00 78.50 92 ALA A CA 1
ATOM 717 C C . ALA A 1 92 ? -5.902 7.237 4.050 1.00 78.50 92 ALA A C 1
ATOM 719 O O . ALA A 1 92 ? -6.846 7.250 3.254 1.00 78.50 92 ALA A O 1
ATOM 720 N N . ASP A 1 93 ? -4.635 7.415 3.666 1.00 81.75 93 ASP A N 1
ATOM 721 C CA . ASP A 1 93 ? -4.265 7.596 2.257 1.00 81.75 93 ASP A CA 1
ATOM 722 C C . ASP A 1 93 ? -4.668 6.358 1.443 1.00 81.75 93 ASP A C 1
ATOM 724 O O . ASP A 1 93 ? -5.280 6.490 0.380 1.00 81.75 93 ASP A O 1
ATOM 728 N N . TYR A 1 94 ? -4.441 5.168 2.007 1.00 84.19 94 TYR A N 1
ATOM 729 C CA . TYR A 1 94 ? -4.915 3.897 1.473 1.00 84.19 94 TYR A CA 1
ATOM 730 C C . TYR A 1 94 ? -5.437 2.993 2.585 1.00 84.19 94 TYR A C 1
ATOM 732 O O . TYR A 1 94 ? -4.806 2.818 3.628 1.00 84.19 94 TYR A O 1
ATOM 740 N N . LEU A 1 95 ? -6.568 2.353 2.315 1.00 82.19 95 LEU A N 1
ATOM 741 C CA . LEU A 1 95 ? -7.085 1.237 3.091 1.00 82.19 95 LEU A CA 1
ATOM 742 C C . LEU A 1 95 ? -7.165 0.005 2.196 1.00 82.19 95 LEU A C 1
ATOM 744 O O . LEU A 1 95 ? -7.803 0.059 1.144 1.00 82.19 95 LEU A O 1
ATOM 748 N N . VAL A 1 96 ? -6.579 -1.107 2.640 1.00 83.44 96 VAL A N 1
ATOM 749 C CA . VAL A 1 96 ? -6.645 -2.396 1.941 1.00 83.44 96 VAL A CA 1
ATOM 750 C C . VAL A 1 96 ? -7.345 -3.414 2.833 1.00 83.44 96 VAL A C 1
ATOM 752 O O . VAL A 1 96 ? -6.859 -3.739 3.912 1.00 83.44 96 VAL A O 1
ATOM 755 N N . ALA A 1 97 ? -8.513 -3.902 2.413 1.00 80.75 97 ALA A N 1
ATOM 756 C CA . ALA A 1 97 ? -9.279 -4.885 3.182 1.00 80.75 97 ALA A CA 1
ATOM 757 C C . ALA A 1 97 ? -10.248 -5.684 2.294 1.00 80.75 97 ALA A C 1
ATOM 759 O O . ALA A 1 97 ? -10.609 -5.219 1.209 1.00 80.75 97 ALA A O 1
ATOM 760 N N . PRO A 1 98 ? -10.743 -6.853 2.750 1.00 76.38 98 PRO A N 1
ATOM 761 C CA . PRO A 1 98 ? -11.705 -7.621 1.969 1.00 76.38 98 PRO A CA 1
ATOM 762 C C . PRO A 1 98 ? -13.081 -6.960 1.832 1.00 76.38 98 PRO A C 1
ATOM 764 O O . PRO A 1 98 ? -13.798 -7.140 0.849 1.00 76.38 98 PRO A O 1
ATOM 767 N N . THR A 1 99 ? -13.480 -6.181 2.841 1.00 72.56 99 THR A N 1
ATOM 768 C CA . THR A 1 99 ? -14.791 -5.528 2.875 1.00 72.56 99 THR A CA 1
ATOM 769 C C . THR A 1 99 ? -14.679 -4.101 3.394 1.00 72.56 99 THR A C 1
ATOM 771 O O . THR A 1 99 ? -13.820 -3.778 4.209 1.00 72.56 99 THR A O 1
ATOM 774 N N . ARG A 1 100 ? -15.602 -3.237 2.969 1.00 64.81 100 ARG A N 1
ATOM 775 C CA . ARG A 1 100 ? -15.671 -1.856 3.460 1.00 64.81 100 ARG A CA 1
ATOM 776 C C . ARG A 1 100 ? -16.264 -1.756 4.875 1.00 64.81 100 ARG A C 1
ATOM 778 O O . ARG A 1 100 ? -16.145 -0.715 5.510 1.00 64.81 100 ARG A O 1
ATOM 785 N N . ALA A 1 101 ? -16.901 -2.817 5.384 1.00 59.44 101 ALA A N 1
ATOM 786 C CA . ALA A 1 101 ? -17.543 -2.814 6.703 1.00 59.44 101 ALA A CA 1
ATOM 787 C C . ALA A 1 101 ? -16.541 -2.571 7.844 1.00 59.44 101 ALA A C 1
ATOM 789 O O . ALA A 1 101 ? -16.904 -1.995 8.868 1.00 59.44 101 ALA A O 1
ATOM 790 N N . TYR A 1 102 ? -15.272 -2.921 7.628 1.00 54.69 102 TYR A N 1
ATOM 791 C CA . TYR A 1 102 ? -14.196 -2.707 8.588 1.00 54.69 102 TYR A CA 1
ATOM 792 C C . TYR A 1 102 ? -13.873 -1.217 8.842 1.00 54.69 102 TYR A C 1
ATOM 794 O O . TYR A 1 102 ? -13.249 -0.896 9.847 1.00 54.69 102 TYR A O 1
ATOM 802 N N . LEU A 1 103 ? -14.392 -0.280 8.031 1.00 56.66 103 LEU A N 1
ATOM 803 C CA . LEU A 1 103 ? -14.323 1.166 8.309 1.00 56.66 103 LEU A CA 1
ATOM 804 C C . LEU A 1 103 ? -14.963 1.574 9.648 1.00 56.66 103 LEU A C 1
ATOM 806 O O . LEU A 1 103 ? -14.613 2.618 10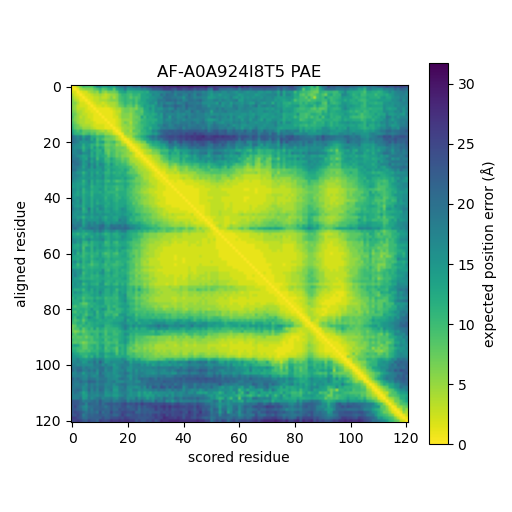.189 1.00 56.66 103 LEU A O 1
ATOM 810 N N . LYS A 1 104 ? -15.892 0.767 10.179 1.00 54.22 104 LYS A N 1
ATOM 811 C CA . LYS A 1 104 ? -16.589 1.028 11.450 1.00 54.22 104 LYS A CA 1
ATOM 812 C C . LYS A 1 104 ? -15.769 0.641 12.690 1.00 54.22 104 LYS A C 1
ATOM 814 O O . LYS A 1 104 ? -16.142 1.001 13.803 1.00 54.22 104 LYS A O 1
ATOM 819 N N . THR A 1 105 ? -14.668 -0.095 12.517 1.00 54.44 105 THR A N 1
ATOM 820 C CA . THR A 1 105 ? -13.781 -0.536 13.607 1.00 54.44 105 THR A CA 1
ATOM 821 C C . THR A 1 105 ? -12.335 -0.513 13.099 1.00 54.44 105 THR A C 1
ATOM 823 O O . THR A 1 105 ? -11.823 -1.527 12.627 1.00 54.44 105 THR A O 1
ATOM 826 N N . PRO A 1 106 ? -11.686 0.661 13.115 1.00 53.00 106 PRO A N 1
ATOM 827 C CA . PRO A 1 106 ? -10.428 0.900 12.411 1.00 53.00 106 PRO A CA 1
ATOM 828 C C . PRO A 1 106 ? -9.232 0.335 13.191 1.00 53.00 106 PRO A C 1
ATOM 830 O O . PRO A 1 106 ? -8.482 1.064 13.831 1.00 53.00 106 PRO A O 1
ATOM 833 N N . LEU A 1 107 ? -9.066 -0.985 13.126 1.00 51.88 107 LEU A N 1
ATOM 834 C CA . LEU A 1 107 ? -7.894 -1.728 13.607 1.00 51.88 107 LEU A CA 1
ATOM 835 C C . LEU A 1 107 ? -7.178 -2.421 12.431 1.00 51.88 107 LEU A C 1
ATOM 837 O O . LEU A 1 107 ? -6.795 -3.583 12.517 1.00 51.88 107 LEU A O 1
ATOM 841 N N . LEU A 1 108 ? -7.089 -1.738 11.287 1.00 54.53 108 LEU A N 1
ATOM 842 C CA . LEU A 1 108 ? -6.685 -2.312 9.996 1.00 54.53 108 LEU A CA 1
ATOM 843 C C . LEU A 1 108 ? -5.334 -1.781 9.520 1.00 54.53 108 LEU A C 1
ATOM 845 O O . LEU A 1 108 ? -4.889 -0.714 9.937 1.00 54.53 108 LEU A O 1
ATOM 849 N N . CYS A 1 109 ? -4.744 -2.503 8.565 1.00 54.12 109 CYS A N 1
ATOM 850 C CA . CYS A 1 109 ? -3.576 -2.064 7.813 1.00 54.12 109 CYS A CA 1
ATOM 851 C C . CYS A 1 109 ? -3.919 -0.804 6.995 1.00 54.12 109 CYS A C 1
ATOM 853 O O . CYS A 1 109 ? -4.633 -0.864 5.990 1.00 54.12 109 CYS A O 1
ATOM 855 N N . ALA A 1 110 ? -3.440 0.341 7.473 1.00 58.22 110 ALA A N 1
ATOM 856 C CA . ALA A 1 110 ? -3.430 1.603 6.752 1.00 58.22 110 ALA A CA 1
ATOM 857 C C . ALA A 1 110 ? -2.029 1.811 6.168 1.00 58.22 110 ALA A C 1
ATOM 859 O O . ALA A 1 110 ? -1.039 1.585 6.861 1.00 58.22 110 ALA A O 1
ATOM 860 N N . ILE A 1 111 ? -1.953 2.242 4.909 1.00 58.09 111 ILE A N 1
ATOM 861 C CA . ILE A 1 111 ? -0.697 2.690 4.296 1.00 58.09 111 ILE A CA 1
ATOM 862 C C . ILE A 1 111 ? -0.772 4.217 4.245 1.00 58.09 111 ILE A C 1
ATOM 864 O O . ILE A 1 111 ? -1.718 4.769 3.674 1.00 58.09 111 ILE A O 1
ATOM 868 N N . GLU A 1 112 ? 0.190 4.897 4.867 1.00 57.25 112 GLU A N 1
ATOM 869 C CA . GLU A 1 112 ? 0.283 6.361 4.904 1.00 57.25 112 GLU A CA 1
ATOM 870 C C . GLU A 1 112 ? 1.509 6.820 4.109 1.00 57.25 112 GLU A C 1
ATOM 872 O O . GLU A 1 112 ? 2.632 6.435 4.419 1.00 57.25 112 GLU A O 1
ATOM 877 N N . ALA A 1 113 ? 1.328 7.707 3.126 1.00 56.19 113 ALA A N 1
ATOM 878 C CA . ALA A 1 113 ? 2.457 8.252 2.359 1.00 56.19 113 ALA A CA 1
ATOM 879 C C . ALA A 1 113 ? 3.347 9.186 3.211 1.00 56.19 113 ALA A C 1
ATOM 881 O O . ALA A 1 113 ? 4.545 9.347 2.957 1.00 56.19 113 ALA A O 1
ATOM 882 N N . LYS A 1 114 ? 2.755 9.765 4.264 1.00 55.53 114 LYS A N 1
ATOM 883 C CA . LYS A 1 114 ? 3.320 10.867 5.054 1.00 55.53 114 LYS A CA 1
ATOM 884 C C . LYS A 1 114 ? 4.324 10.461 6.133 1.00 55.53 114 LYS A C 1
ATOM 886 O O . LYS A 1 114 ? 4.886 11.352 6.769 1.00 55.53 114 LYS A O 1
ATOM 891 N N . ARG A 1 115 ? 4.528 9.165 6.396 1.00 49.28 115 ARG A N 1
ATOM 892 C CA . ARG A 1 115 ? 5.341 8.704 7.540 1.00 49.28 115 ARG A CA 1
ATOM 893 C C . ARG A 1 115 ? 6.364 7.612 7.252 1.00 49.28 115 ARG A C 1
ATOM 895 O O . ARG A 1 115 ? 7.187 7.368 8.131 1.00 49.28 115 ARG A O 1
ATOM 902 N N . ASP A 1 116 ? 6.382 7.026 6.059 1.00 43.44 116 ASP A N 1
ATOM 903 C CA . ASP A 1 116 ? 7.433 6.069 5.720 1.00 43.44 116 ASP A CA 1
ATOM 904 C C . ASP A 1 116 ? 8.743 6.795 5.406 1.00 43.44 116 ASP A C 1
ATOM 906 O O . ASP A 1 116 ? 8.889 7.494 4.397 1.00 43.44 116 ASP A O 1
ATOM 910 N N . ASN A 1 117 ? 9.708 6.628 6.312 1.00 41.56 117 ASN A N 1
ATOM 911 C CA . ASN A 1 117 ? 11.107 6.868 6.018 1.00 41.56 117 ASN A CA 1
ATOM 912 C C . ASN A 1 117 ? 11.660 5.605 5.349 1.00 41.56 117 ASN A C 1
ATOM 914 O O . ASN A 1 117 ? 12.119 4.688 6.030 1.00 41.56 117 ASN A O 1
ATOM 918 N N . PHE A 1 118 ? 11.585 5.550 4.017 1.00 43.97 118 PHE A N 1
ATOM 919 C CA . PHE A 1 118 ? 12.095 4.428 3.219 1.00 43.97 118 PHE A CA 1
ATOM 920 C C . PHE A 1 118 ? 13.605 4.175 3.414 1.00 43.97 118 PHE A C 1
ATOM 922 O O . PHE A 1 118 ? 14.097 3.125 3.012 1.00 43.97 118 PHE A O 1
ATOM 929 N N . ASP A 1 119 ? 14.331 5.090 4.068 1.00 39.22 119 ASP A N 1
ATOM 930 C CA . ASP A 1 119 ? 15.749 4.930 4.410 1.00 39.22 119 ASP A CA 1
ATOM 931 C C . ASP A 1 119 ? 16.008 3.897 5.527 1.00 39.22 119 ASP A C 1
ATOM 933 O O . ASP A 1 119 ? 17.160 3.536 5.764 1.00 39.22 119 ASP A O 1
ATOM 937 N N . ALA A 1 120 ? 14.976 3.418 6.232 1.00 33.91 120 ALA A N 1
ATOM 938 C CA . ALA A 1 120 ? 15.148 2.493 7.358 1.00 33.91 120 ALA A CA 1
ATOM 939 C C . ALA A 1 120 ? 15.147 0.994 6.989 1.00 33.91 120 ALA A C 1
ATOM 941 O O . ALA A 1 120 ? 15.514 0.189 7.847 1.00 33.91 120 ALA A O 1
ATOM 942 N N . GLY A 1 121 ? 14.834 0.637 5.735 1.00 33.88 121 GLY A N 1
ATOM 943 C CA . GLY A 1 121 ? 14.856 -0.751 5.242 1.00 33.88 121 GLY A CA 1
ATOM 944 C C . GLY A 1 121 ? 13.605 -1.560 5.563 1.00 33.88 121 GLY A C 1
ATOM 945 O O . GLY A 1 121 ? 13.245 -1.671 6.754 1.00 33.88 121 GLY A O 1
#